Protein AF-A0A2W4NIF9-F1 (afdb_monomer_lite)

Foldseek 3Di:
DDDDDDDPPDQLVVVVVDPDVVVVVCVVPHPDDNPDDDDPPRDPPD

Structure (mmCIF, N/CA/C/O backbone):
data_AF-A0A2W4NIF9-F1
#
_entry.id   AF-A0A2W4NIF9-F1
#
loop_
_atom_site.group_PDB
_atom_site.id
_atom_site.type_symbol
_atom_site.label_atom_id
_atom_site.label_alt_id
_atom_site.label_comp_id
_atom_site.label_asym_id
_atom_site.label_entity_id
_atom_site.label_seq_id
_atom_site.pdbx_PDB_ins_code
_atom_site.Cartn_x
_atom_site.Cartn_y
_atom_site.Cartn_z
_atom_site.occupancy
_atom_site.B_iso_or_equiv
_atom_site.auth_seq_id
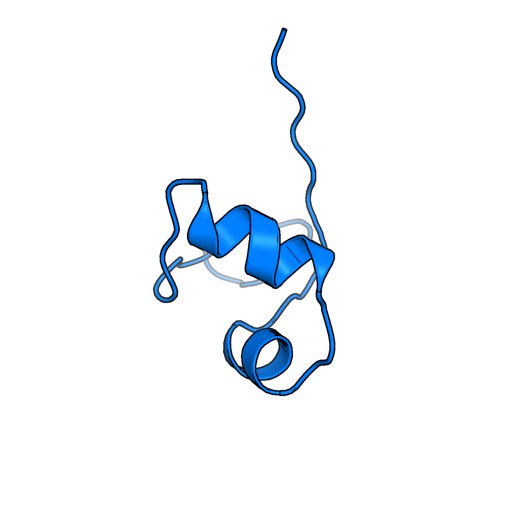_atom_site.auth_comp_id
_atom_site.auth_asym_id
_atom_site.auth_atom_id
_atom_site.pdbx_PDB_model_num
ATOM 1 N N . MET A 1 1 ? -3.254 13.101 17.634 1.00 89.31 1 MET A N 1
ATOM 2 C CA . MET A 1 1 ? -1.913 12.669 17.180 1.00 89.31 1 MET A CA 1
ATOM 3 C C . MET A 1 1 ? -2.079 11.948 15.854 1.00 89.31 1 MET A C 1
ATOM 5 O O . MET A 1 1 ? -3.014 11.166 15.746 1.00 89.31 1 MET A O 1
ATOM 9 N N . VAL A 1 2 ? -1.232 12.222 14.863 1.00 96.25 2 VAL A N 1
ATOM 10 C CA . VAL A 1 2 ? -1.267 11.569 13.543 1.00 96.25 2 VAL A CA 1
ATOM 11 C C . VAL A 1 2 ? 0.102 10.951 13.283 1.00 96.25 2 VAL A C 1
ATOM 13 O O . VAL A 1 2 ? 1.113 11.586 13.574 1.00 96.25 2 VAL A O 1
ATOM 16 N N . VAL A 1 3 ? 0.130 9.723 12.764 1.00 97.44 3 VAL A N 1
ATOM 17 C CA . VAL A 1 3 ? 1.359 9.019 12.376 1.00 97.44 3 VAL A CA 1
ATOM 18 C C . VAL A 1 3 ? 1.266 8.689 10.892 1.00 97.44 3 VAL A C 1
ATOM 20 O O . VAL A 1 3 ? 0.301 8.058 10.465 1.00 97.44 3 VAL A O 1
ATOM 23 N N . LEU A 1 4 ? 2.268 9.108 10.120 1.00 96.88 4 LEU A N 1
ATOM 24 C CA . LEU A 1 4 ? 2.423 8.718 8.723 1.00 96.88 4 LEU A CA 1
ATOM 25 C C . LEU A 1 4 ? 3.409 7.551 8.640 1.00 96.88 4 LEU A C 1
ATOM 27 O O . LEU A 1 4 ? 4.576 7.697 8.992 1.00 96.88 4 LEU A O 1
ATOM 31 N N . VAL A 1 5 ? 2.933 6.401 8.165 1.00 96.06 5 VAL A N 1
ATOM 32 C CA . VAL A 1 5 ? 3.766 5.231 7.868 1.00 96.06 5 VAL A CA 1
ATOM 33 C C . VAL A 1 5 ? 3.843 5.098 6.354 1.00 96.06 5 VAL A C 1
ATOM 35 O O . VAL A 1 5 ? 2.827 4.847 5.710 1.00 96.06 5 VAL A O 1
ATOM 38 N N . MET A 1 6 ? 5.035 5.282 5.790 1.00 94.31 6 MET A N 1
ATOM 39 C CA . MET A 1 6 ? 5.280 5.160 4.354 1.00 94.31 6 MET A CA 1
ATOM 40 C C . MET A 1 6 ? 6.177 3.955 4.084 1.00 94.31 6 MET A C 1
ATOM 42 O O . MET A 1 6 ? 7.186 3.759 4.758 1.00 94.31 6 MET A O 1
ATOM 46 N N . THR A 1 7 ? 5.798 3.138 3.107 1.00 93.25 7 THR A N 1
ATOM 47 C CA . THR A 1 7 ? 6.608 2.019 2.618 1.00 93.25 7 THR A CA 1
ATOM 48 C C . THR A 1 7 ? 6.986 2.318 1.175 1.00 93.25 7 THR A C 1
ATOM 50 O O . THR A 1 7 ? 6.107 2.540 0.346 1.00 93.25 7 THR A O 1
ATOM 53 N N . ASP A 1 8 ? 8.284 2.366 0.892 1.00 93.81 8 ASP A N 1
ATOM 54 C CA . ASP A 1 8 ? 8.787 2.753 -0.425 1.00 93.81 8 ASP A CA 1
ATOM 55 C C . ASP A 1 8 ? 8.528 1.671 -1.487 1.00 93.81 8 ASP A C 1
ATOM 57 O O . ASP A 1 8 ? 8.568 0.473 -1.196 1.00 93.81 8 ASP A O 1
ATOM 61 N N . GLY A 1 9 ? 8.252 2.095 -2.722 1.00 93.00 9 GLY A N 1
ATOM 62 C CA . GLY A 1 9 ? 8.166 1.218 -3.894 1.00 93.00 9 GLY A CA 1
ATOM 63 C C . GLY A 1 9 ? 7.079 0.136 -3.856 1.00 93.00 9 GLY A C 1
ATOM 64 O O . GLY A 1 9 ? 7.146 -0.820 -4.635 1.00 93.00 9 GLY A O 1
ATOM 65 N N . VAL A 1 10 ? 6.084 0.241 -2.969 1.00 93.12 10 VAL A N 1
ATOM 66 C CA . VAL A 1 10 ? 5.040 -0.784 -2.832 1.00 93.12 10 VAL A CA 1
ATOM 67 C C . VAL A 1 10 ? 4.118 -0.782 -4.043 1.00 93.12 10 VAL A C 1
ATOM 69 O O . VAL A 1 10 ? 3.360 0.160 -4.271 1.00 93.12 10 VAL A O 1
ATOM 72 N N . ARG A 1 11 ? 4.137 -1.884 -4.796 1.00 91.62 11 ARG A N 1
ATOM 73 C CA . ARG A 1 11 ? 3.182 -2.104 -5.882 1.00 91.62 11 ARG A CA 1
ATOM 74 C C . ARG A 1 11 ? 1.862 -2.677 -5.339 1.00 91.62 11 ARG A C 1
ATOM 76 O O . ARG A 1 11 ? 1.911 -3.622 -4.545 1.00 91.62 11 ARG A O 1
ATOM 83 N N . PRO A 1 12 ? 0.690 -2.164 -5.761 1.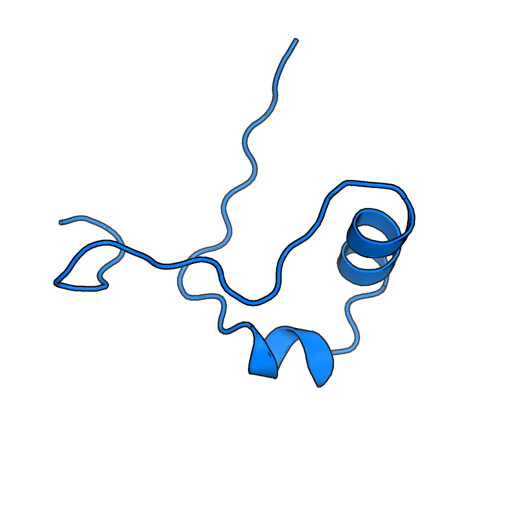00 90.81 12 PRO A N 1
ATOM 84 C CA . PRO A 1 12 ? -0.605 -2.665 -5.295 1.00 90.81 12 PRO A CA 1
ATOM 85 C C . PRO A 1 12 ? -0.820 -4.164 -5.548 1.00 90.81 12 PRO A C 1
ATOM 87 O O . PRO A 1 12 ? -1.270 -4.878 -4.656 1.00 90.81 12 PRO A O 1
ATOM 90 N N . ASP A 1 13 ? -0.428 -4.661 -6.722 1.00 92.81 13 ASP A N 1
ATOM 91 C CA . ASP A 1 13 ? -0.546 -6.071 -7.118 1.00 92.81 13 ASP A CA 1
ATOM 92 C C . ASP A 1 13 ? 0.349 -7.001 -6.278 1.00 92.81 13 ASP A C 1
ATOM 94 O O . ASP A 1 13 ? -0.012 -8.145 -5.986 1.00 92.81 13 ASP A O 1
ATOM 98 N N . ALA A 1 14 ? 1.502 -6.507 -5.822 1.00 92.56 14 ALA A N 1
ATOM 99 C CA . ALA A 1 14 ? 2.381 -7.261 -4.933 1.00 92.56 14 ALA A CA 1
ATOM 100 C C . ALA A 1 14 ? 1.741 -7.497 -3.552 1.00 92.56 14 ALA A C 1
ATOM 102 O O . ALA A 1 14 ? 1.866 -8.592 -2.998 1.00 92.56 14 ALA A O 1
ATOM 103 N N . LEU A 1 15 ? 1.011 -6.512 -3.012 1.00 92.12 15 LEU A N 1
ATOM 104 C CA . LEU A 1 15 ? 0.319 -6.639 -1.721 1.00 92.12 15 LEU A CA 1
ATOM 105 C C . LEU A 1 15 ? -0.821 -7.663 -1.745 1.00 92.12 15 LEU A C 1
ATOM 107 O O . LEU A 1 15 ? -1.105 -8.284 -0.719 1.00 92.12 15 LEU A O 1
ATOM 111 N N . GLU A 1 16 ? -1.471 -7.855 -2.893 1.00 89.88 16 GLU A N 1
ATOM 112 C 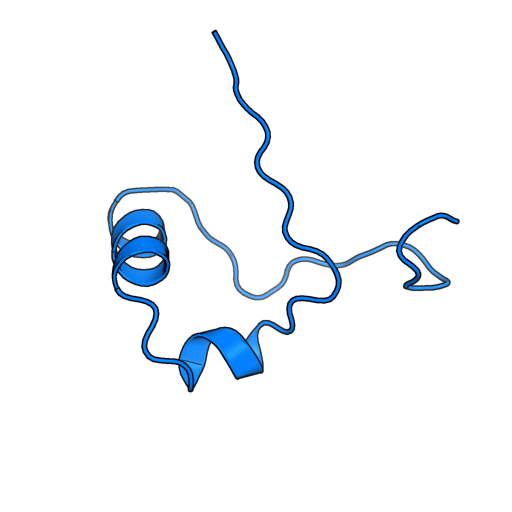CA . GLU A 1 16 ? -2.529 -8.862 -3.040 1.00 89.88 16 GLU A CA 1
ATOM 113 C C . GLU A 1 16 ? -1.964 -10.283 -2.970 1.00 89.88 16 GLU A C 1
ATOM 115 O O . GLU A 1 16 ? -2.550 -11.16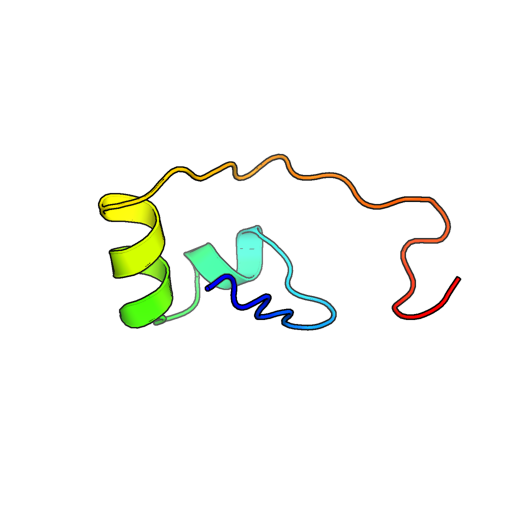7 -2.338 1.00 89.88 16 GLU A O 1
ATOM 120 N N . ARG A 1 17 ? -0.784 -10.487 -3.564 1.00 93.75 17 ARG A N 1
ATOM 121 C CA . ARG A 1 17 ? -0.104 -11.788 -3.621 1.00 93.75 17 ARG A CA 1
ATOM 122 C C . ARG A 1 17 ? 0.652 -12.116 -2.334 1.00 93.75 17 ARG A C 1
ATOM 124 O O . ARG A 1 17 ? 0.806 -13.289 -2.000 1.00 93.75 17 ARG A O 1
ATOM 131 N N . ALA A 1 18 ? 1.124 -11.104 -1.611 1.00 95.12 18 ALA A N 1
ATOM 132 C CA . ALA A 1 18 ? 1.897 -11.287 -0.390 1.00 95.12 18 ALA A CA 1
ATOM 133 C C . ALA A 1 18 ? 1.024 -11.689 0.816 1.00 95.12 18 ALA A C 1
ATOM 135 O O . ALA A 1 18 ? -0.131 -11.272 0.971 1.00 95.12 18 ALA A O 1
ATOM 136 N N . ASN A 1 19 ? 1.600 -12.476 1.731 1.00 96.88 19 ASN A N 1
ATOM 137 C CA . ASN A 1 19 ? 0.979 -12.776 3.019 1.00 96.88 19 ASN A CA 1
ATOM 138 C C . ASN A 1 19 ? 1.239 -11.639 4.022 1.00 96.88 19 ASN A C 1
ATOM 140 O O . ASN A 1 19 ? 2.134 -11.721 4.860 1.00 96.88 19 ASN A O 1
ATOM 144 N N . CYS A 1 20 ? 0.450 -10.567 3.924 1.00 95.75 20 CYS A N 1
ATOM 145 C CA . CYS A 1 20 ? 0.560 -9.386 4.785 1.00 95.75 20 CYS A CA 1
ATOM 146 C C . CYS A 1 20 ? -0.678 -9.236 5.693 1.00 95.75 20 CYS A C 1
ATOM 148 O O . CYS A 1 20 ? -1.547 -8.403 5.409 1.00 95.75 20 CYS A O 1
ATOM 150 N N . PRO A 1 21 ? -0.798 -10.012 6.790 1.00 96.62 21 PRO A N 1
ATOM 151 C CA . PRO A 1 21 ? -2.006 -10.032 7.619 1.00 96.62 21 PRO A CA 1
ATOM 152 C C . PRO A 1 21 ? -2.326 -8.666 8.241 1.00 96.62 21 PRO A C 1
ATOM 154 O O . PRO A 1 21 ? -3.484 -8.252 8.242 1.00 96.62 21 PRO A O 1
ATOM 157 N N . THR A 1 22 ? -1.313 -7.916 8.684 1.00 96.38 22 THR A N 1
ATOM 158 C CA . THR A 1 22 ? -1.501 -6.569 9.245 1.00 96.38 22 THR A CA 1
ATOM 159 C C . THR A 1 22 ? -2.047 -5.590 8.207 1.00 96.38 22 THR A C 1
ATOM 161 O O . THR A 1 22 ? -3.005 -4.875 8.489 1.00 96.38 22 THR A O 1
ATOM 164 N N . HIS A 1 23 ? -1.507 -5.594 6.983 1.00 95.00 23 HIS A N 1
ATOM 165 C CA . HIS A 1 23 ? -1.991 -4.725 5.906 1.00 95.00 23 HIS A CA 1
ATOM 166 C C . HIS A 1 23 ? -3.435 -5.073 5.512 1.00 95.00 23 HIS A C 1
ATOM 168 O O . HIS A 1 23 ? -4.271 -4.186 5.344 1.00 95.00 23 HIS A O 1
ATOM 174 N N . ARG A 1 24 ? -3.762 -6.371 5.420 1.00 95.69 24 ARG A N 1
ATOM 175 C CA . ARG A 1 24 ? -5.133 -6.843 5.153 1.00 95.69 24 ARG A CA 1
ATOM 176 C C . ARG A 1 24 ? -6.106 -6.392 6.243 1.00 95.69 24 ARG A C 1
ATOM 178 O O . ARG A 1 24 ? -7.194 -5.914 5.937 1.00 95.69 24 ARG A O 1
ATOM 185 N N . ALA A 1 25 ? -5.696 -6.486 7.503 1.00 97.75 25 ALA A N 1
ATOM 186 C CA . ALA A 1 25 ? -6.497 -6.058 8.641 1.00 97.75 25 ALA A C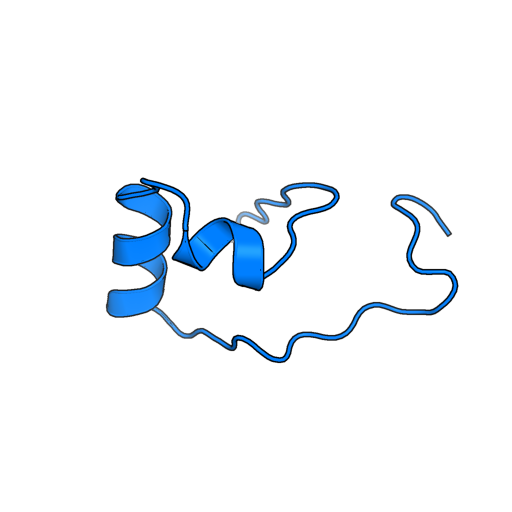A 1
ATOM 187 C C . ALA A 1 25 ? -6.729 -4.534 8.671 1.00 97.75 25 ALA A C 1
ATOM 189 O O . ALA A 1 25 ? -7.828 -4.093 9.004 1.00 97.75 25 ALA A O 1
ATOM 190 N N . LEU A 1 26 ? -5.725 -3.733 8.292 1.00 96.56 26 LEU A N 1
ATOM 191 C CA . LEU A 1 26 ? -5.866 -2.280 8.140 1.00 96.56 26 LEU A CA 1
ATOM 192 C C . LEU A 1 26 ? -6.825 -1.927 6.997 1.00 96.56 26 LEU A C 1
ATOM 194 O O . LEU A 1 26 ? -7.737 -1.131 7.204 1.00 96.56 26 LEU A O 1
ATOM 198 N N . ARG A 1 27 ? -6.689 -2.579 5.834 1.00 95.38 27 ARG A N 1
ATOM 199 C CA . ARG A 1 27 ? -7.610 -2.419 4.695 1.00 95.38 27 ARG A CA 1
ATOM 200 C C . ARG A 1 27 ? -9.060 -2.754 5.062 1.00 95.38 27 ARG A C 1
ATOM 202 O O . ARG A 1 27 ? -9.960 -2.064 4.610 1.00 95.38 27 ARG A O 1
ATOM 209 N N . ALA A 1 28 ? -9.289 -3.796 5.864 1.00 97.19 28 ALA A N 1
ATOM 210 C CA . ALA A 1 28 ? -10.637 -4.242 6.227 1.00 97.19 28 ALA A CA 1
ATOM 211 C C . ALA A 1 28 ? -11.341 -3.345 7.262 1.00 97.19 28 ALA A C 1
ATOM 213 O O . ALA A 1 28 ? -12.566 -3.320 7.309 1.00 97.19 28 ALA A O 1
ATOM 214 N N . ARG A 1 29 ? -10.584 -2.646 8.118 1.00 98.25 29 ARG A N 1
ATOM 215 C CA . ARG A 1 29 ? -11.136 -1.811 9.205 1.00 98.25 29 ARG A CA 1
ATOM 216 C C . ARG A 1 29 ? -11.029 -0.308 8.952 1.00 98.25 29 ARG A C 1
ATOM 218 O O . ARG A 1 29 ? -11.578 0.469 9.726 1.00 98.25 29 ARG A O 1
ATOM 225 N N . GLY A 1 30 ? -10.270 0.093 7.938 1.00 96.69 30 GLY A N 1
ATOM 226 C CA . GLY A 1 30 ? -10.026 1.484 7.578 1.00 96.69 30 GLY A CA 1
ATOM 227 C C . GLY A 1 30 ? -10.610 1.852 6.217 1.00 96.69 30 GLY A C 1
ATOM 228 O O . GLY A 1 30 ? -11.348 1.088 5.603 1.00 96.69 30 GLY A O 1
ATOM 229 N N . SER A 1 31 ? -10.242 3.039 5.740 1.00 97.44 31 SER A N 1
ATOM 230 C CA . SER A 1 31 ? -10.486 3.456 4.358 1.00 97.44 31 SER A CA 1
ATOM 231 C C . SER A 1 31 ? -9.299 3.057 3.481 1.00 97.44 31 SER A C 1
ATOM 233 O O . SER A 1 31 ? -8.147 3.189 3.898 1.00 97.44 31 SER A O 1
ATOM 235 N N . TYR A 1 32 ? -9.570 2.549 2.280 1.00 95.69 32 TYR A N 1
ATOM 236 C CA . TYR A 1 32 ? -8.560 2.009 1.371 1.00 95.69 32 TYR A CA 1
ATOM 237 C C . TYR A 1 32 ? -8.941 2.237 -0.098 1.00 95.69 32 TYR A C 1
ATOM 239 O O . TYR A 1 32 ? -10.115 2.170 -0.455 1.00 95.69 32 TYR A O 1
ATOM 247 N N . THR A 1 33 ? -7.930 2.421 -0.954 1.00 94.12 33 THR A N 1
ATOM 248 C CA . THR A 1 33 ? -8.053 2.378 -2.418 1.00 94.12 33 THR A CA 1
ATOM 249 C C . THR A 1 33 ? -6.891 1.596 -3.040 1.00 94.12 33 THR A C 1
ATOM 251 O O . THR A 1 33 ? -5.759 1.678 -2.561 1.00 94.12 33 THR A O 1
ATOM 254 N N . ALA A 1 34 ? -7.172 0.848 -4.111 1.00 92.19 34 ALA A N 1
ATOM 255 C CA . ALA A 1 34 ? -6.166 0.170 -4.936 1.00 92.19 34 ALA A CA 1
ATOM 256 C C . ALA A 1 34 ? -5.648 1.050 -6.093 1.00 92.19 34 ALA A C 1
ATOM 258 O O . ALA A 1 34 ? -4.732 0.654 -6.806 1.00 92.19 34 ALA A O 1
ATOM 259 N N . GLU A 1 35 ? -6.221 2.243 -6.276 1.00 93.06 35 GLU A N 1
ATOM 260 C CA . GLU A 1 35 ? -6.006 3.104 -7.447 1.00 93.06 35 GLU A CA 1
ATOM 261 C C . GLU A 1 35 ? -5.234 4.393 -7.113 1.00 93.06 35 GLU A C 1
ATOM 263 O O . GLU A 1 35 ? -5.345 5.399 -7.815 1.00 93.06 35 GLU A O 1
ATOM 268 N N . ALA A 1 36 ? -4.454 4.391 -6.027 1.00 93.31 36 ALA A N 1
ATOM 269 C CA . ALA A 1 36 ? -3.590 5.518 -5.685 1.00 93.31 36 ALA A CA 1
ATOM 270 C C . ALA A 1 36 ? -2.567 5.786 -6.807 1.00 93.31 36 ALA A C 1
ATOM 272 O O . ALA A 1 36 ? -1.978 4.856 -7.359 1.00 93.31 36 ALA A O 1
ATOM 273 N N . ARG A 1 37 ? -2.344 7.063 -7.143 1.00 93.31 37 ARG A N 1
ATOM 274 C CA . ARG A 1 37 ? -1.417 7.48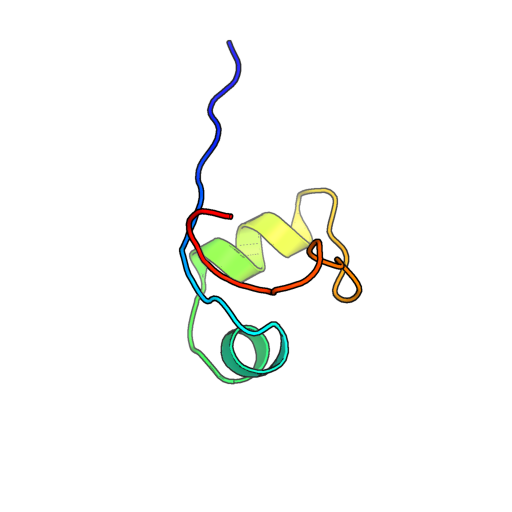9 -8.204 1.00 93.31 37 ARG A CA 1
ATOM 275 C C . ARG A 1 37 ? -0.326 8.385 -7.627 1.00 93.31 37 ARG A C 1
ATOM 277 O O . ARG A 1 37 ? -0.632 9.318 -6.890 1.00 93.31 37 ARG A O 1
ATOM 284 N N . SER A 1 38 ? 0.926 8.094 -7.978 1.00 92.62 38 SER A N 1
ATOM 285 C CA . SER A 1 38 ? 2.074 8.956 -7.676 1.00 92.62 38 SER A CA 1
ATOM 286 C C . SER A 1 38 ? 2.211 10.085 -8.708 1.00 92.62 38 SER A C 1
ATOM 288 O O . SER A 1 38 ? 1.557 10.068 -9.755 1.00 92.62 38 SER A O 1
ATOM 290 N N . VAL A 1 39 ? 3.082 11.052 -8.417 1.00 94.88 39 VAL A N 1
ATOM 291 C CA . VAL A 1 39 ? 3.564 12.049 -9.387 1.00 94.88 39 VAL A CA 1
ATOM 292 C C . VAL A 1 39 ? 4.613 11.438 -10.326 1.00 94.88 39 VAL A C 1
ATOM 294 O O . VAL A 1 39 ? 5.150 10.364 -10.053 1.00 94.88 39 VAL A O 1
ATOM 297 N N . MET A 1 40 ? 4.897 12.123 -11.441 1.00 95.62 40 MET A N 1
ATOM 298 C CA . MET A 1 40 ? 5.906 11.696 -12.416 1.00 95.62 40 MET A CA 1
ATOM 299 C C . MET A 1 40 ? 7.158 12.590 -12.354 1.00 95.62 40 MET A C 1
ATOM 301 O O . MET A 1 40 ? 6.999 13.809 -12.308 1.00 95.62 40 MET A O 1
ATOM 305 N N . PRO A 1 41 ? 8.378 12.018 -12.415 1.00 93.50 41 PRO A N 1
ATOM 306 C CA . PRO A 1 41 ? 8.665 10.583 -12.463 1.00 93.50 41 PRO A CA 1
ATOM 307 C C . PRO A 1 41 ? 8.326 9.886 -11.136 1.00 93.50 41 PRO A C 1
ATOM 309 O O . PRO A 1 41 ? 8.448 10.469 -10.065 1.00 93.50 41 PRO A O 1
ATOM 312 N N . SER A 1 42 ? 7.887 8.627 -11.210 1.00 93.25 42 SER A N 1
ATOM 313 C CA . SER A 1 42 ? 7.542 7.843 -10.018 1.00 93.25 42 SER A CA 1
ATOM 314 C C . SER A 1 42 ? 8.812 7.303 -9.355 1.00 93.25 42 SER A C 1
ATOM 316 O O . SER A 1 42 ? 9.165 6.136 -9.531 1.00 93.25 42 SER A O 1
ATOM 318 N N . VAL A 1 43 ? 9.496 8.174 -8.616 1.00 93.94 43 VAL A N 1
ATOM 319 C CA . VAL A 1 43 ? 10.726 7.910 -7.855 1.00 93.94 43 VAL A CA 1
ATOM 320 C C . VAL A 1 43 ? 10.536 8.317 -6.391 1.00 93.94 43 VAL A C 1
ATOM 322 O O . VAL A 1 43 ? 9.678 9.141 -6.083 1.00 93.94 43 VAL A O 1
ATOM 325 N N . THR A 1 44 ? 11.316 7.731 -5.481 1.00 92.75 44 THR A N 1
ATOM 326 C CA . THR A 1 44 ? 11.176 7.943 -4.028 1.00 92.75 44 THR A CA 1
ATOM 327 C C . THR A 1 44 ? 11.357 9.406 -3.617 1.00 92.75 44 THR A C 1
ATOM 329 O O . THR A 1 44 ? 10.614 9.912 -2.779 1.00 92.75 44 THR A O 1
ATOM 332 N N . LEU A 1 45 ? 12.344 10.083 -4.207 1.00 88.69 45 LEU A N 1
ATOM 333 C CA . LEU A 1 45 ? 12.562 11.519 -4.066 1.00 88.69 45 LEU A CA 1
ATOM 334 C C . LEU A 1 45 ? 12.526 12.136 -5.470 1.00 88.69 45 LEU A C 1
ATOM 336 O O . LEU A 1 45 ? 13.269 11.647 -6.325 1.00 88.69 45 LEU A O 1
ATOM 340 N N . PRO A 1 46 ? 11.651 13.124 -5.718 1.00 72.44 46 PRO A N 1
ATOM 341 C CA . PRO A 1 46 ? 11.532 13.783 -7.015 1.00 72.44 46 PRO A CA 1
ATOM 342 C C . PRO A 1 46 ? 12.765 14.621 -7.371 1.00 72.44 46 PRO A C 1
ATOM 344 O O . PRO A 1 46 ? 13.424 15.145 -6.442 1.00 72.44 46 PRO A O 1
#

Secondary structure (DSSP, 8-state):
-------TT--HHHHHHS--HHHHHHHHHS---S-----SS--S--

pLDDT: mean 93.85, std 3.9, range [72.44, 98.25]

Radius of gyration: 12.26 Å; chains: 1; bounding box: 24×27×30 Å

Sequence (46 aa):
MVVLVMTDGVRPDALERANCPTHRALRARGSYTAEARSVMPSVTLP